Protein AF-A0A3M0KNZ5-F1 (afdb_monomer_lite)

Sequence (175 aa):
MKRDETEKTVLNMAKKLRTYANAVHSPTHARIAALKTQVQELANKMEENHKELKQDILQISAVQSPEQQQAFAQIKQEIAHAVALGPVKTGPDMKNVLYSAARNNSLSWSLWQKVPKETQGRPLEFWSRSYRKSEANYTPTEKKILAAYEGVQAASEVVETETQLLLAPQLPVLG

InterPro domains:
  IPR041577 Reverse transcriptase/retrotransposon-derived protein, RNase H-like domain [PF17919] (66-161)
  IPR043502 DNA/RNA polymerase superfamily [SSF56672] (57-166)
  IPR051320 Viral Replication and Maturation Polyprotein [PTHR33064] (63-170)

Organism: NCBI:txid333673

Secondary structure (DSSP, 8-state):
--HHHHHHHHHHHHHHHHHHHHHHHHHHHHHHHHHHHHHHHHHHHHHHHHHHHHHHHHHHHHTS-HHHHHHHHHHHHHHHHH---------TT-EEEEEEEE-SSEEEEEEEEE-TT-SSPEEEEEEEEEPPTTTTT--HHHHHHHHHHHHHHHHHHHS-TTPPEEEEE------

Radius of gyration: 37.38 Å; chains: 1; bounding box: 71×47×116 Å

Structure (mmCIF, N/CA/C/O backbone):
data_AF-A0A3M0KNZ5-F1
#
_entry.id   AF-A0A3M0KNZ5-F1
#
loop_
_atom_site.group_PDB
_atom_site.id
_atom_site.type_symbol
_atom_site.label_atom_id
_atom_site.label_alt_id
_atom_site.label_comp_id
_atom_site.label_asym_id
_atom_site.label_entity_id
_atom_site.label_seq_id
_atom_site.pdbx_PDB_ins_code
_atom_site.Cartn_x
_atom_site.Cartn_y
_atom_site.Cartn_z
_atom_site.occupancy
_atom_site.B_iso_or_equiv
_atom_site.auth_seq_id
_atom_site.auth_comp_id
_atom_site.auth_asym_id
_atom_site.auth_atom_id
_atom_site.pdbx_PDB_model_num
ATOM 1 N N . MET A 1 1 ? 39.863 -8.756 -81.089 1.00 58.16 1 MET A N 1
ATOM 2 C CA . MET A 1 1 ? 40.656 -8.290 -79.928 1.00 58.16 1 MET A CA 1
ATOM 3 C C . MET A 1 1 ? 39.983 -7.144 -79.137 1.00 58.16 1 MET A C 1
ATOM 5 O O . MET A 1 1 ? 40.679 -6.265 -78.662 1.00 58.16 1 MET A O 1
ATOM 9 N N . LYS A 1 2 ? 38.641 -7.095 -78.989 1.00 61.31 2 LYS A N 1
ATOM 10 C CA . LYS A 1 2 ? 37.945 -6.032 -78.206 1.00 61.31 2 LYS A CA 1
ATOM 11 C C . LYS A 1 2 ? 37.078 -6.553 -77.046 1.00 61.31 2 LYS A C 1
ATOM 13 O O . LYS A 1 2 ? 36.784 -5.803 -76.121 1.00 61.31 2 LYS A O 1
ATOM 18 N N . ARG A 1 3 ? 36.675 -7.828 -77.096 1.00 60.78 3 ARG A N 1
ATOM 19 C CA . ARG A 1 3 ? 35.793 -8.457 -76.098 1.00 60.78 3 ARG A CA 1
ATOM 20 C C . ARG A 1 3 ? 36.508 -8.676 -74.754 1.00 60.78 3 ARG A C 1
ATOM 22 O O . ARG A 1 3 ? 35.983 -8.254 -73.732 1.00 60.78 3 ARG A O 1
ATOM 29 N N . ASP A 1 4 ? 37.750 -9.162 -74.794 1.00 70.19 4 ASP A N 1
ATOM 30 C CA . ASP A 1 4 ? 38.592 -9.406 -73.607 1.00 70.19 4 ASP A CA 1
ATOM 31 C C . ASP A 1 4 ? 38.837 -8.161 -72.741 1.00 70.19 4 ASP A C 1
ATOM 33 O O . ASP A 1 4 ? 38.731 -8.220 -71.518 1.00 70.19 4 ASP A O 1
ATOM 37 N N . GLU A 1 5 ? 39.126 -7.006 -73.348 1.00 74.62 5 GLU A N 1
ATOM 38 C CA . GLU A 1 5 ? 39.412 -5.775 -72.590 1.00 74.62 5 GLU A CA 1
ATOM 39 C C . GLU A 1 5 ? 38.167 -5.210 -71.896 1.00 74.62 5 GLU A C 1
ATOM 41 O O . GLU A 1 5 ? 38.241 -4.631 -70.807 1.00 74.62 5 GLU A O 1
ATOM 46 N N . THR A 1 6 ? 36.995 -5.426 -72.495 1.00 79.44 6 THR A N 1
ATOM 47 C CA . THR A 1 6 ? 35.720 -5.027 -71.893 1.00 79.44 6 THR A CA 1
ATOM 48 C C . THR A 1 6 ? 35.402 -5.924 -70.693 1.00 79.44 6 THR A C 1
ATOM 50 O O . THR A 1 6 ? 35.080 -5.416 -69.619 1.00 79.44 6 THR A O 1
ATOM 53 N N . GLU A 1 7 ? 35.580 -7.243 -70.820 1.00 81.50 7 GLU A N 1
ATOM 54 C CA . GLU A 1 7 ? 35.384 -8.198 -69.718 1.00 81.50 7 GLU A CA 1
ATOM 55 C C . GLU A 1 7 ? 36.367 -7.964 -68.563 1.00 81.50 7 GLU A C 1
ATOM 57 O O . GLU A 1 7 ? 35.972 -7.955 -67.394 1.00 81.50 7 GLU A O 1
ATOM 62 N N . LYS A 1 8 ? 37.633 -7.665 -68.871 1.00 83.00 8 LYS A N 1
ATOM 63 C CA . LYS A 1 8 ? 38.659 -7.322 -67.876 1.00 83.00 8 LYS A CA 1
ATOM 64 C C . LYS A 1 8 ? 38.317 -6.040 -67.112 1.00 83.00 8 LYS A C 1
ATOM 66 O O . LYS A 1 8 ? 38.520 -5.967 -65.897 1.00 83.00 8 LYS A O 1
ATOM 71 N N . THR A 1 9 ? 37.754 -5.048 -67.800 1.00 87.19 9 THR A N 1
ATOM 72 C CA . THR A 1 9 ? 37.314 -3.782 -67.196 1.00 87.19 9 THR A CA 1
ATOM 73 C C . THR A 1 9 ? 36.108 -3.994 -66.278 1.00 87.19 9 THR A C 1
ATOM 75 O O . THR A 1 9 ? 36.117 -3.530 -65.135 1.00 87.19 9 THR A O 1
ATOM 78 N N . VAL A 1 10 ? 35.105 -4.763 -66.717 1.00 88.75 10 VAL A N 1
ATOM 79 C CA . VAL A 1 10 ? 33.937 -5.134 -65.897 1.00 88.75 10 VAL A CA 1
ATOM 80 C C . VAL A 1 10 ? 34.359 -5.933 -64.663 1.00 88.75 10 VAL A C 1
ATOM 82 O O . VAL A 1 10 ? 33.915 -5.631 -63.554 1.00 88.75 10 VAL A O 1
ATOM 85 N N . LEU A 1 11 ? 35.278 -6.891 -64.813 1.00 90.69 11 LEU A N 1
ATOM 86 C CA . LEU A 1 11 ? 35.802 -7.676 -63.696 1.00 90.69 11 LEU A CA 1
ATOM 87 C C . LEU A 1 11 ? 36.545 -6.800 -62.674 1.00 90.69 11 LEU A C 1
ATOM 89 O O . LEU A 1 11 ? 36.416 -7.009 -61.466 1.00 90.69 11 LEU A O 1
ATOM 93 N N . ASN A 1 12 ? 37.302 -5.802 -63.136 1.00 91.25 12 ASN A N 1
ATOM 94 C CA . ASN A 1 12 ? 37.984 -4.851 -62.258 1.00 91.25 12 ASN A CA 1
ATOM 95 C C . ASN A 1 12 ? 36.982 -3.975 -61.481 1.00 91.25 12 ASN A C 1
ATOM 97 O O . ASN A 1 12 ? 37.122 -3.793 -60.270 1.00 91.25 12 ASN A O 1
ATOM 101 N N . MET A 1 13 ? 35.924 -3.498 -62.144 1.00 92.88 13 MET A N 1
ATOM 102 C CA . MET A 1 13 ? 34.844 -2.753 -61.485 1.00 92.88 13 MET A CA 1
ATOM 103 C C . MET A 1 13 ? 34.102 -3.614 -60.455 1.00 92.88 13 MET A C 1
ATOM 105 O O . MET A 1 13 ? 33.908 -3.172 -59.324 1.00 92.88 13 MET A O 1
ATOM 109 N N . ALA A 1 14 ? 33.778 -4.866 -60.786 1.00 92.62 14 ALA A N 1
ATOM 110 C CA . ALA A 1 14 ? 33.136 -5.800 -59.861 1.00 92.62 14 ALA A CA 1
ATOM 111 C C . ALA A 1 14 ? 33.999 -6.072 -58.615 1.00 92.62 14 ALA A C 1
ATOM 113 O O . ALA A 1 14 ? 33.487 -6.092 -57.493 1.00 92.62 14 ALA A O 1
ATOM 114 N N . LYS A 1 15 ? 35.320 -6.226 -58.786 1.00 94.12 15 LYS A N 1
ATOM 115 C CA . LYS A 1 15 ? 36.262 -6.368 -57.664 1.00 94.12 15 LYS A CA 1
ATOM 116 C C . LYS A 1 15 ? 36.294 -5.113 -56.790 1.00 94.12 15 LYS A C 1
ATOM 118 O O . LYS A 1 15 ? 36.197 -5.243 -55.575 1.00 94.12 15 LYS A O 1
ATOM 123 N N . LYS A 1 16 ? 36.359 -3.910 -57.378 1.00 92.44 16 LYS A N 1
ATOM 124 C CA . LYS A 1 16 ? 36.329 -2.645 -56.618 1.00 92.44 16 LYS A CA 1
ATOM 125 C C . LYS A 1 16 ? 35.034 -2.469 -55.828 1.00 92.44 16 LYS A C 1
ATOM 127 O O . LYS A 1 16 ? 35.095 -2.122 -54.651 1.00 92.44 16 LYS A O 1
ATOM 132 N N . LEU A 1 17 ? 33.886 -2.757 -56.442 1.00 92.31 17 LEU A N 1
ATOM 133 C CA . LEU A 1 17 ? 32.587 -2.694 -55.769 1.00 92.31 17 LEU A CA 1
ATOM 134 C C . LEU A 1 17 ? 32.504 -3.691 -54.610 1.00 92.31 17 LEU A C 1
ATOM 136 O O . LEU A 1 17 ? 32.033 -3.332 -53.536 1.00 92.31 17 LEU A O 1
ATOM 140 N N . ARG A 1 18 ? 33.029 -4.912 -54.779 1.00 89.06 18 ARG A N 1
ATOM 141 C CA . ARG A 1 18 ? 33.095 -5.912 -53.702 1.00 89.06 18 ARG A CA 1
ATOM 142 C C . ARG A 1 18 ? 34.010 -5.473 -52.559 1.00 89.06 18 ARG A C 1
ATOM 144 O O . ARG A 1 18 ? 33.630 -5.602 -51.401 1.00 89.06 18 ARG A O 1
ATOM 151 N N . THR A 1 19 ? 35.191 -4.938 -52.866 1.00 89.75 19 THR A N 1
ATOM 152 C CA . THR A 1 19 ? 36.117 -4.424 -51.847 1.00 89.75 19 THR A CA 1
ATOM 153 C C . THR A 1 19 ? 35.495 -3.267 -51.072 1.00 89.75 19 THR A C 1
ATOM 155 O O . THR A 1 19 ? 35.574 -3.252 -49.848 1.00 89.75 19 THR A O 1
ATOM 158 N N . TYR A 1 20 ? 34.828 -2.340 -51.763 1.00 85.06 20 TYR A N 1
ATOM 159 C CA . TYR A 1 20 ? 34.111 -1.238 -51.126 1.00 85.06 20 TYR A CA 1
ATOM 160 C C . TYR A 1 20 ? 32.963 -1.742 -50.241 1.00 85.06 20 TYR A C 1
ATOM 162 O O . TYR A 1 20 ? 32.871 -1.358 -49.078 1.00 85.06 20 TYR A O 1
ATOM 170 N N . ALA A 1 21 ? 32.138 -2.663 -50.749 1.00 85.44 21 ALA A N 1
ATOM 171 C CA . ALA A 1 21 ? 31.048 -3.263 -49.985 1.00 85.44 21 ALA A CA 1
ATOM 172 C C . ALA A 1 21 ? 31.558 -3.951 -48.709 1.00 85.44 21 ALA A C 1
ATOM 174 O O . ALA A 1 21 ? 31.022 -3.699 -47.632 1.00 85.44 21 ALA A O 1
ATOM 175 N N . ASN A 1 22 ? 32.635 -4.738 -48.802 1.00 87.31 22 ASN A N 1
ATOM 176 C CA . ASN A 1 22 ? 33.256 -5.393 -47.649 1.00 87.31 22 ASN A CA 1
ATOM 177 C C . ASN A 1 22 ? 33.837 -4.376 -46.654 1.00 87.31 22 ASN A C 1
ATOM 179 O O . ASN A 1 22 ? 33.599 -4.491 -45.455 1.00 87.31 22 ASN A O 1
ATOM 183 N N . ALA A 1 23 ? 34.542 -3.346 -47.133 1.00 87.06 23 ALA A N 1
ATOM 184 C CA . ALA A 1 23 ? 35.123 -2.313 -46.275 1.00 87.06 23 ALA A CA 1
ATOM 185 C C . ALA A 1 23 ? 34.062 -1.538 -45.472 1.00 87.06 23 ALA A C 1
ATOM 187 O O . ALA A 1 23 ? 34.332 -1.121 -44.349 1.00 87.06 23 ALA A O 1
ATOM 188 N N . VAL A 1 24 ? 32.853 -1.373 -46.020 1.00 84.25 24 VAL A N 1
ATOM 189 C CA . VAL A 1 24 ? 31.746 -0.662 -45.359 1.00 84.25 24 VAL A CA 1
ATOM 190 C C . VAL A 1 24 ? 30.900 -1.591 -44.475 1.00 84.25 24 VAL A C 1
ATOM 192 O O . VAL A 1 24 ? 30.560 -1.238 -43.342 1.00 84.25 24 VAL A O 1
ATOM 195 N N . HIS A 1 25 ? 30.551 -2.789 -44.954 1.00 87.69 25 HIS A N 1
ATOM 196 C CA . HIS A 1 25 ? 29.660 -3.699 -44.222 1.00 87.69 25 HIS A CA 1
ATOM 197 C C . HIS A 1 25 ? 30.364 -4.476 -43.109 1.00 87.69 25 HIS A C 1
ATOM 199 O O . HIS A 1 25 ? 29.769 -4.678 -42.050 1.00 87.69 25 HIS A O 1
ATOM 205 N N . SER A 1 26 ? 31.620 -4.895 -43.295 1.00 84.94 26 SER A N 1
ATOM 206 C CA . SER A 1 26 ? 32.314 -5.719 -42.297 1.00 84.94 26 SER A CA 1
ATOM 207 C C . SER A 1 26 ? 32.466 -5.022 -40.933 1.00 84.94 26 SER A C 1
ATOM 209 O O . SER A 1 26 ? 32.125 -5.651 -39.928 1.00 84.94 26 SER A O 1
ATOM 211 N N . PRO A 1 27 ? 32.858 -3.732 -40.840 1.00 91.88 27 PRO A N 1
ATOM 212 C CA . PRO A 1 27 ? 32.899 -3.022 -39.557 1.00 91.88 27 PRO A CA 1
ATOM 213 C C . PRO A 1 27 ? 31.518 -2.874 -38.910 1.00 91.88 27 PRO A C 1
ATOM 215 O O . PRO A 1 27 ? 31.385 -2.942 -37.689 1.00 91.88 27 PRO A O 1
ATOM 218 N N . THR A 1 28 ? 30.476 -2.705 -39.726 1.00 91.75 28 THR A N 1
ATOM 219 C CA . THR A 1 28 ? 29.094 -2.578 -39.251 1.00 91.75 28 THR A CA 1
ATOM 220 C C . THR A 1 28 ? 28.613 -3.888 -38.625 1.00 91.75 28 THR A C 1
ATOM 222 O O . THR A 1 28 ? 28.117 -3.883 -37.499 1.00 91.75 28 THR A O 1
ATOM 225 N N . HIS A 1 29 ? 28.844 -5.027 -39.287 1.00 89.38 29 HIS A N 1
ATOM 226 C CA . HIS A 1 29 ? 28.535 -6.345 -38.726 1.00 89.38 29 HIS A CA 1
ATOM 227 C C . HIS A 1 29 ? 29.330 -6.643 -37.450 1.00 89.38 29 HIS A C 1
ATOM 229 O O . HIS A 1 29 ? 28.760 -7.169 -36.494 1.00 89.38 29 HIS A O 1
ATOM 235 N N . ALA A 1 30 ? 30.609 -6.256 -37.395 1.00 92.19 30 ALA A N 1
ATOM 236 C CA . ALA A 1 30 ? 31.428 -6.420 -36.195 1.00 92.19 30 ALA A CA 1
ATOM 237 C C . ALA A 1 30 ? 30.872 -5.613 -35.007 1.00 92.19 30 ALA A C 1
ATOM 239 O O . ALA A 1 30 ? 30.766 -6.137 -33.899 1.00 92.19 30 ALA A O 1
ATOM 240 N N . ARG A 1 31 ? 30.438 -4.365 -35.242 1.00 93.62 31 ARG A N 1
ATOM 241 C CA . ARG A 1 31 ? 29.795 -3.529 -34.212 1.00 93.62 31 ARG A CA 1
ATOM 242 C C . ARG A 1 31 ? 28.463 -4.113 -33.744 1.00 93.62 31 ARG A C 1
ATOM 244 O O . ARG A 1 31 ? 28.214 -4.132 -32.544 1.00 93.62 31 ARG A O 1
ATOM 251 N N . ILE A 1 32 ? 27.635 -4.621 -34.659 1.00 94.75 32 ILE A N 1
ATOM 252 C CA . ILE A 1 32 ? 26.365 -5.282 -34.310 1.00 94.75 32 ILE A CA 1
ATOM 253 C C . ILE A 1 32 ? 26.620 -6.522 -33.445 1.00 94.75 32 ILE A C 1
ATOM 255 O O . ILE A 1 32 ? 25.943 -6.710 -32.437 1.00 94.75 32 ILE A O 1
ATOM 259 N N . ALA A 1 33 ? 27.608 -7.346 -33.799 1.00 94.06 33 ALA A N 1
ATOM 260 C CA . ALA A 1 33 ? 27.966 -8.526 -33.017 1.00 94.06 33 ALA A CA 1
ATOM 261 C C . ALA A 1 33 ? 28.465 -8.152 -31.612 1.00 94.06 33 ALA A C 1
ATOM 263 O O . ALA A 1 33 ? 28.000 -8.726 -30.631 1.00 94.06 33 ALA A O 1
ATOM 264 N N . ALA A 1 34 ? 29.341 -7.148 -31.504 1.00 96.31 34 ALA A N 1
ATOM 265 C CA . ALA A 1 34 ? 29.838 -6.663 -30.218 1.00 96.31 34 ALA A CA 1
ATOM 266 C C . ALA A 1 34 ? 28.707 -6.125 -29.325 1.00 96.31 34 ALA A C 1
ATOM 268 O O . ALA A 1 34 ? 28.619 -6.494 -28.155 1.00 96.31 34 ALA A O 1
ATOM 269 N N . LEU A 1 35 ? 27.803 -5.313 -29.884 1.00 97.31 35 LEU A N 1
ATOM 270 C CA . LEU A 1 35 ? 26.640 -4.798 -29.156 1.00 97.31 35 LEU A CA 1
ATOM 271 C C . LEU A 1 35 ? 25.702 -5.921 -28.711 1.00 97.31 35 LEU A C 1
ATOM 273 O O . LEU A 1 35 ? 25.222 -5.903 -27.582 1.00 97.31 35 LEU A O 1
ATOM 277 N N . LYS A 1 36 ? 25.471 -6.925 -29.563 1.00 96.38 36 LYS A N 1
ATOM 278 C CA . LYS A 1 36 ? 24.653 -8.088 -29.206 1.00 96.38 36 LYS A CA 1
ATOM 279 C C . LYS A 1 36 ? 25.237 -8.833 -28.004 1.00 96.38 36 LYS A C 1
ATOM 281 O O . LYS A 1 36 ? 24.491 -9.180 -27.093 1.00 96.38 36 LYS A O 1
ATOM 286 N N . THR A 1 37 ? 26.554 -9.032 -27.973 1.00 97.38 37 THR A N 1
ATOM 287 C CA . THR A 1 37 ? 27.237 -9.648 -26.827 1.00 97.38 37 THR A CA 1
ATOM 288 C C . THR A 1 37 ? 27.091 -8.801 -25.563 1.00 97.38 37 THR A C 1
ATOM 290 O O . THR A 1 37 ? 26.739 -9.341 -24.519 1.00 97.38 37 THR A O 1
ATOM 293 N N . GLN A 1 38 ? 27.278 -7.480 -25.653 1.00 96.62 38 GLN A N 1
ATOM 294 C CA . GLN A 1 38 ? 27.127 -6.578 -24.503 1.00 96.62 38 GLN A CA 1
ATOM 295 C C . GLN A 1 38 ? 25.702 -6.576 -23.937 1.00 96.62 38 GLN A C 1
ATOM 297 O O . GLN A 1 38 ? 25.519 -6.633 -22.723 1.00 96.62 38 GLN A O 1
ATOM 302 N N . VAL A 1 39 ? 24.686 -6.548 -24.804 1.00 97.44 39 VAL A N 1
ATOM 303 C CA . VAL A 1 39 ? 23.278 -6.625 -24.385 1.00 97.44 39 VAL A CA 1
ATOM 304 C C . VAL A 1 39 ? 22.987 -7.961 -23.706 1.00 97.44 39 VAL A C 1
ATOM 306 O O . VAL A 1 39 ? 22.288 -7.987 -22.695 1.00 97.44 39 VAL A O 1
ATOM 309 N N . GLN A 1 40 ? 23.545 -9.061 -24.214 1.00 97.06 40 GLN A N 1
ATOM 310 C CA . GLN A 1 40 ? 23.367 -10.372 -23.597 1.00 97.06 40 GLN A CA 1
ATOM 311 C C . GLN A 1 40 ? 24.030 -10.455 -22.216 1.00 97.06 40 GLN A C 1
ATOM 313 O O . GLN A 1 40 ? 23.439 -10.995 -21.284 1.00 97.06 40 GLN A O 1
ATOM 318 N N . GLU A 1 41 ? 25.232 -9.903 -22.060 1.00 97.69 41 GLU A N 1
ATOM 319 C CA . GLU A 1 41 ? 25.914 -9.851 -20.766 1.00 97.69 41 GLU A CA 1
ATOM 320 C C . GLU A 1 41 ? 25.139 -8.994 -19.757 1.00 97.69 41 GLU A C 1
ATOM 322 O O . GLU A 1 41 ? 24.955 -9.399 -18.610 1.00 97.69 41 GLU A O 1
ATOM 327 N N . LEU A 1 42 ? 24.622 -7.840 -20.191 1.00 97.25 42 LEU A N 1
ATOM 328 C CA . LEU A 1 42 ? 23.767 -6.991 -19.364 1.00 97.25 42 LEU A CA 1
ATOM 329 C C . LEU A 1 42 ? 22.492 -7.727 -18.932 1.00 97.25 42 LEU A C 1
ATOM 331 O O . LEU A 1 42 ? 22.114 -7.650 -17.766 1.00 97.25 42 LEU A O 1
ATOM 335 N N . ALA A 1 43 ? 21.852 -8.464 -19.843 1.00 95.88 43 ALA A N 1
ATOM 336 C CA . ALA A 1 43 ? 20.675 -9.270 -19.528 1.00 95.88 43 ALA A CA 1
ATOM 337 C C . ALA A 1 43 ? 20.976 -10.330 -18.459 1.00 95.88 43 ALA A C 1
ATOM 339 O O . ALA A 1 43 ? 20.214 -10.471 -17.505 1.00 95.88 43 ALA A O 1
ATOM 340 N N . ASN A 1 44 ? 22.117 -11.015 -18.570 1.00 97.44 44 ASN A N 1
ATOM 341 C CA . ASN A 1 44 ? 22.537 -12.004 -17.579 1.00 97.44 44 ASN A CA 1
ATOM 342 C C . ASN A 1 44 ? 22.795 -11.360 -16.204 1.00 97.44 44 ASN A C 1
ATOM 344 O O . ASN A 1 44 ? 22.345 -11.894 -15.195 1.00 97.44 44 ASN A O 1
ATOM 348 N N . LYS A 1 45 ? 23.446 -10.187 -16.163 1.00 97.56 45 LYS A N 1
ATOM 349 C CA . LYS A 1 45 ? 23.678 -9.433 -14.915 1.00 97.56 45 LYS A CA 1
ATOM 350 C C . LYS A 1 45 ? 22.378 -8.958 -14.268 1.00 97.56 45 LYS A C 1
ATOM 352 O O . LYS A 1 45 ? 22.246 -9.008 -13.053 1.00 97.56 45 LYS A O 1
ATOM 357 N N . MET A 1 46 ? 21.403 -8.511 -15.061 1.00 94.19 46 MET A N 1
ATOM 358 C CA . MET A 1 46 ? 20.086 -8.138 -14.530 1.00 94.19 46 MET A CA 1
ATOM 359 C C . MET A 1 46 ? 19.365 -9.337 -13.907 1.00 94.19 46 MET A C 1
ATOM 361 O O . MET A 1 46 ? 18.743 -9.192 -12.858 1.00 94.19 46 MET A O 1
ATOM 365 N N . GLU A 1 47 ? 19.466 -10.515 -14.524 1.00 96.75 47 GLU A N 1
ATOM 366 C CA . GLU A 1 47 ? 18.888 -11.749 -13.983 1.00 96.75 47 GLU A CA 1
ATOM 367 C C . GLU A 1 47 ? 19.567 -12.170 -12.669 1.00 96.75 47 GLU A C 1
ATOM 369 O O . GLU A 1 47 ? 18.893 -12.594 -11.731 1.00 96.75 47 GLU A O 1
ATOM 374 N N . GLU A 1 48 ? 20.889 -12.024 -12.573 1.00 96.25 48 GLU A N 1
ATOM 375 C CA . GLU A 1 48 ? 21.649 -12.284 -11.345 1.00 96.25 48 GLU A CA 1
ATOM 376 C C . GLU A 1 48 ? 21.272 -11.308 -10.223 1.00 96.25 48 GLU A C 1
ATOM 378 O O . GLU A 1 48 ? 20.871 -11.748 -9.147 1.00 96.25 48 GLU A O 1
ATOM 383 N N . ASN A 1 49 ? 21.242 -10.002 -10.508 1.00 96.19 49 ASN A N 1
ATOM 384 C CA . ASN A 1 49 ? 20.798 -8.984 -9.552 1.00 96.19 49 ASN A CA 1
ATOM 385 C C . ASN A 1 49 ? 19.364 -9.230 -9.066 1.00 96.19 49 ASN A C 1
ATOM 387 O O . ASN A 1 49 ? 19.051 -9.004 -7.901 1.00 96.19 49 ASN A O 1
ATOM 391 N N . HIS A 1 50 ? 18.465 -9.687 -9.944 1.00 95.44 50 HIS A N 1
ATOM 392 C CA . HIS A 1 50 ? 17.095 -10.027 -9.552 1.00 95.44 50 HIS A CA 1
ATOM 393 C C . HIS A 1 50 ? 17.051 -11.212 -8.584 1.00 95.44 50 HIS A C 1
ATOM 395 O O . HIS A 1 50 ? 16.237 -11.224 -7.658 1.00 95.44 50 HIS A O 1
ATOM 401 N N . LYS A 1 51 ? 17.921 -12.209 -8.779 1.00 95.19 51 LYS A N 1
ATOM 402 C CA . LYS A 1 51 ? 18.048 -13.351 -7.864 1.00 95.19 51 LYS A CA 1
ATOM 403 C C . LYS A 1 51 ? 18.623 -12.927 -6.517 1.00 95.19 51 LYS A C 1
ATOM 405 O O . LYS A 1 51 ? 18.043 -13.306 -5.502 1.00 95.19 51 LYS A O 1
ATOM 410 N N . GLU A 1 52 ? 19.683 -12.120 -6.506 1.00 93.94 52 GLU A N 1
ATOM 411 C CA . GLU A 1 52 ? 20.253 -11.569 -5.269 1.00 93.94 52 GLU A CA 1
ATOM 412 C C . GLU A 1 52 ? 19.226 -10.725 -4.518 1.00 93.94 52 GLU A C 1
ATOM 414 O O . GLU A 1 52 ? 18.936 -11.003 -3.361 1.00 93.94 52 GLU A O 1
ATOM 419 N N . LEU A 1 53 ? 18.560 -9.785 -5.195 1.00 92.94 53 LEU A N 1
ATOM 420 C CA . LEU A 1 53 ? 17.545 -8.941 -4.568 1.00 92.94 53 LEU A CA 1
ATOM 421 C C . LEU A 1 53 ? 16.394 -9.768 -3.980 1.00 92.94 53 LEU A C 1
ATOM 423 O O . LEU A 1 53 ? 15.899 -9.471 -2.894 1.00 92.94 53 LEU A O 1
ATOM 427 N N . LYS A 1 54 ? 15.959 -10.829 -4.672 1.00 88.19 54 LYS A N 1
ATOM 428 C CA . LYS A 1 54 ? 14.971 -11.769 -4.125 1.00 88.19 54 LYS A CA 1
ATOM 429 C C . LYS A 1 54 ? 15.484 -12.461 -2.868 1.00 88.19 54 LYS A C 1
ATOM 431 O O . LYS A 1 54 ? 14.718 -12.610 -1.919 1.00 88.19 54 LYS A O 1
ATOM 436 N N . GLN A 1 55 ? 16.740 -12.895 -2.865 1.00 86.62 55 GLN A N 1
ATOM 437 C CA . GLN A 1 55 ? 17.353 -13.529 -1.707 1.00 86.62 55 GLN A CA 1
ATOM 438 C C . GLN A 1 55 ? 17.470 -12.552 -0.533 1.00 86.62 55 GLN A C 1
ATOM 440 O O . GLN A 1 55 ? 17.089 -12.913 0.577 1.00 86.62 55 GLN A O 1
ATOM 445 N N . ASP A 1 56 ? 17.887 -11.315 -0.775 1.00 85.06 56 ASP A N 1
ATOM 446 C CA . ASP A 1 56 ? 17.980 -10.271 0.244 1.00 85.06 56 ASP A CA 1
ATOM 447 C C . ASP A 1 56 ? 16.609 -9.949 0.841 1.00 85.06 56 ASP A C 1
ATOM 449 O O . ASP A 1 56 ? 16.457 -9.883 2.059 1.00 85.06 56 ASP A O 1
ATOM 453 N N . ILE A 1 57 ? 15.571 -9.824 0.004 1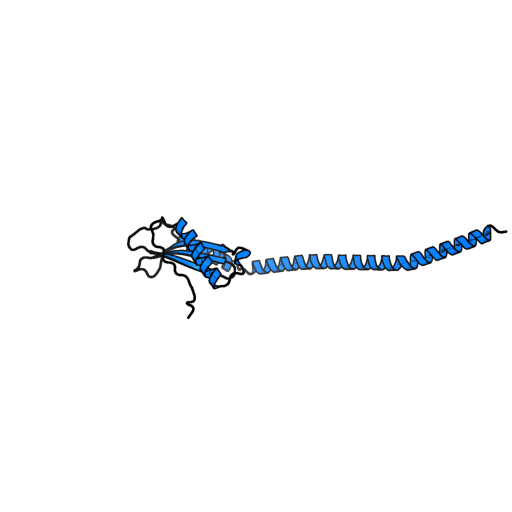.00 83.00 57 ILE A N 1
ATOM 454 C CA . ILE A 1 57 ? 14.190 -9.628 0.469 1.00 83.00 57 ILE A CA 1
ATOM 455 C C . ILE A 1 57 ? 13.738 -10.810 1.332 1.00 83.00 57 ILE A C 1
ATOM 457 O O . ILE A 1 57 ? 13.129 -10.606 2.386 1.00 83.00 57 ILE A O 1
ATOM 461 N N . LEU A 1 58 ? 14.047 -12.043 0.919 1.00 78.38 58 LEU A N 1
ATOM 462 C CA . LEU A 1 58 ? 13.743 -13.232 1.712 1.00 78.38 58 LEU A CA 1
ATOM 463 C C . LEU A 1 58 ? 14.491 -13.216 3.049 1.00 78.38 58 LEU A C 1
ATOM 465 O O . LEU A 1 58 ? 13.876 -13.496 4.076 1.00 78.38 58 LEU A O 1
ATOM 469 N N . GLN A 1 59 ? 15.763 -12.819 3.076 1.00 70.12 59 GLN A N 1
ATOM 470 C CA . GLN A 1 59 ? 16.530 -12.690 4.315 1.00 70.12 59 GLN A CA 1
ATOM 471 C C . GLN A 1 59 ? 15.971 -11.597 5.228 1.00 70.12 59 GLN A C 1
ATOM 473 O O . GLN A 1 59 ? 15.795 -11.846 6.415 1.00 70.12 59 GLN A O 1
ATOM 478 N N . ILE A 1 60 ? 15.594 -10.431 4.696 1.00 69.69 60 ILE A N 1
ATOM 479 C CA . ILE A 1 60 ? 14.935 -9.366 5.470 1.00 69.69 60 ILE A CA 1
ATOM 480 C C . ILE A 1 60 ? 13.610 -9.868 6.060 1.00 69.69 60 ILE A C 1
ATOM 482 O O . ILE A 1 60 ? 13.296 -9.574 7.212 1.00 69.69 60 ILE A O 1
ATOM 486 N N . SER A 1 61 ? 12.839 -10.660 5.308 1.00 64.31 61 SER A N 1
ATOM 487 C CA . SER A 1 61 ? 11.610 -11.269 5.830 1.00 64.31 61 SER A CA 1
ATOM 488 C C . SER A 1 61 ? 11.881 -12.348 6.887 1.00 64.31 61 SER A C 1
ATOM 490 O O . SER A 1 61 ? 11.115 -12.466 7.837 1.00 64.31 61 SER A O 1
ATOM 492 N N . ALA A 1 62 ? 12.996 -13.078 6.769 1.00 60.81 62 ALA A N 1
ATOM 493 C CA . ALA A 1 62 ? 13.445 -14.083 7.732 1.00 60.81 62 ALA A CA 1
ATOM 494 C C . ALA A 1 62 ? 14.098 -13.475 8.990 1.00 60.81 62 ALA A C 1
ATOM 496 O O . ALA A 1 62 ? 14.208 -14.154 10.006 1.00 60.81 62 ALA A O 1
ATOM 497 N N . VAL A 1 63 ? 14.497 -12.197 8.950 1.00 60.84 63 VAL A N 1
ATOM 498 C CA . VAL A 1 63 ? 14.925 -11.421 10.129 1.00 60.84 63 VAL A CA 1
ATOM 499 C C . VAL A 1 63 ? 13.746 -11.117 11.066 1.00 60.84 63 VAL A C 1
ATOM 501 O O . VAL A 1 63 ? 13.973 -10.781 12.228 1.00 60.84 63 VAL A O 1
ATOM 504 N N . GLN A 1 64 ? 12.487 -11.297 10.634 1.00 62.56 64 GLN A N 1
ATOM 505 C CA . GLN A 1 64 ? 11.395 -11.444 11.599 1.00 62.56 64 GLN A CA 1
ATOM 506 C C . GLN A 1 64 ? 11.625 -12.734 12.381 1.00 62.56 64 GLN A C 1
ATOM 508 O O . GLN A 1 64 ? 11.382 -13.830 11.874 1.00 62.56 64 GLN A O 1
ATOM 513 N N . SER A 1 65 ? 12.108 -12.603 13.617 1.00 71.31 65 SER A N 1
ATOM 514 C CA . SER A 1 65 ? 12.342 -13.774 14.447 1.00 71.31 65 SER A CA 1
ATOM 515 C C . SER A 1 65 ? 11.013 -14.505 14.692 1.00 71.31 65 SER A C 1
ATOM 517 O O . SER A 1 65 ? 9.958 -13.861 14.800 1.00 71.31 65 SER A O 1
ATOM 519 N N . PRO A 1 66 ? 11.023 -15.845 14.803 1.00 78.69 66 PRO A N 1
ATOM 520 C CA . PRO A 1 66 ? 9.844 -16.602 15.207 1.00 78.69 66 PRO A CA 1
ATOM 521 C C . PRO A 1 66 ? 9.210 -16.051 16.490 1.00 78.69 66 PRO A C 1
ATOM 523 O O . PRO A 1 66 ? 7.987 -16.057 16.608 1.00 78.69 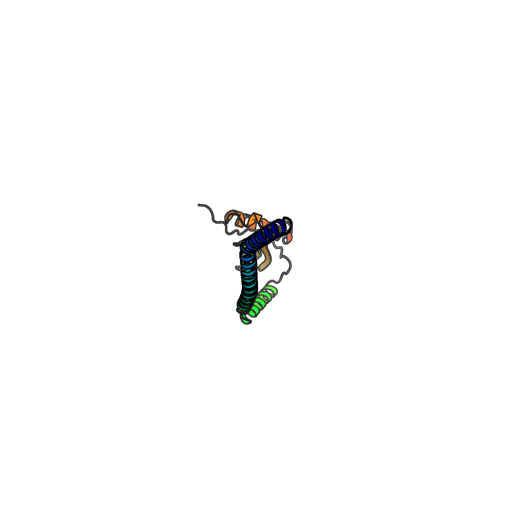66 PRO A O 1
ATOM 526 N N . GLU A 1 67 ? 10.008 -15.480 17.406 1.00 79.88 67 GLU A N 1
ATOM 527 C CA . GLU A 1 67 ? 9.481 -14.830 18.609 1.00 79.88 67 GLU A CA 1
ATOM 528 C C . GLU A 1 67 ? 8.673 -13.566 18.297 1.00 79.88 67 GLU A C 1
ATOM 530 O O . GLU A 1 67 ? 7.649 -13.344 18.933 1.00 79.88 67 GLU A O 1
ATOM 535 N N . GLN A 1 68 ? 9.069 -12.742 17.319 1.00 80.00 68 GLN A N 1
ATOM 536 C CA . GLN A 1 68 ? 8.282 -11.568 16.920 1.00 80.00 68 GLN A CA 1
ATOM 537 C C . GLN A 1 68 ? 6.956 -11.965 16.267 1.00 80.00 68 GLN A C 1
ATOM 539 O O . GLN A 1 68 ? 5.920 -11.359 16.550 1.00 80.00 68 GLN A O 1
ATOM 544 N N . GLN A 1 69 ? 6.967 -12.995 15.418 1.00 80.75 69 GLN A N 1
ATOM 545 C CA . GLN A 1 69 ? 5.739 -13.512 14.811 1.00 80.75 69 GLN A CA 1
ATOM 546 C C . GLN A 1 69 ? 4.819 -14.143 15.859 1.00 80.75 69 GLN A C 1
ATOM 548 O O . GLN A 1 69 ? 3.614 -13.882 15.852 1.00 80.75 69 GLN A O 1
ATOM 553 N N . GLN A 1 70 ? 5.381 -14.907 16.798 1.00 84.06 70 GLN A N 1
ATOM 554 C CA . GLN A 1 70 ? 4.647 -15.488 17.916 1.00 84.06 70 GLN A CA 1
ATOM 555 C C . GLN A 1 70 ? 4.093 -14.408 18.852 1.00 84.06 70 GLN A C 1
ATOM 557 O O . GLN A 1 70 ? 2.915 -14.460 19.192 1.00 84.06 70 GLN A O 1
ATOM 562 N N . ALA A 1 71 ? 4.886 -13.396 19.212 1.00 82.81 71 ALA A N 1
ATOM 563 C CA . ALA A 1 71 ? 4.440 -12.274 20.032 1.00 82.81 71 ALA A CA 1
ATOM 564 C C . ALA A 1 71 ? 3.308 -11.500 19.345 1.00 82.81 71 ALA A C 1
ATOM 566 O O . ALA A 1 71 ? 2.315 -11.163 19.981 1.00 82.81 71 ALA A O 1
ATOM 567 N N . PHE A 1 72 ? 3.396 -11.269 18.033 1.00 82.62 72 PHE A N 1
ATOM 568 C CA . PHE A 1 72 ? 2.323 -10.616 17.284 1.00 82.62 72 PHE A CA 1
ATOM 569 C C . PHE A 1 72 ? 1.051 -11.472 17.208 1.00 82.62 72 PHE A C 1
ATOM 571 O O . PHE A 1 72 ? -0.054 -10.944 17.343 1.00 82.62 72 PHE A O 1
ATOM 578 N N . ALA A 1 73 ? 1.187 -12.788 17.023 1.00 84.19 73 ALA A N 1
ATOM 579 C CA . ALA A 1 73 ? 0.062 -13.719 17.070 1.00 84.19 73 ALA A CA 1
ATOM 580 C C . ALA A 1 73 ? -0.592 -13.749 18.462 1.00 84.19 73 ALA A C 1
ATOM 582 O O . ALA A 1 73 ? -1.817 -13.710 18.562 1.00 84.19 73 ALA A O 1
ATOM 583 N N . GLN A 1 74 ? 0.215 -13.735 19.523 1.00 83.50 74 GLN A N 1
ATOM 584 C CA . GLN A 1 74 ? -0.249 -13.695 20.905 1.00 83.50 74 GLN A CA 1
ATOM 585 C C . GLN A 1 74 ? -0.959 -12.377 21.222 1.00 83.50 7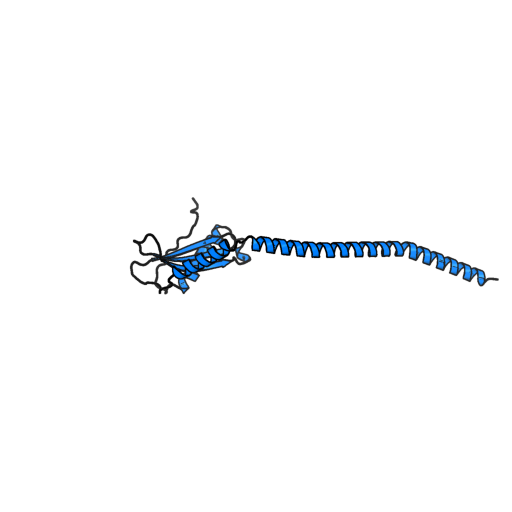4 GLN A C 1
ATOM 587 O O . GLN A 1 74 ? -2.064 -12.413 21.747 1.00 83.50 74 GLN A O 1
ATOM 592 N N . ILE A 1 75 ? -0.404 -11.232 20.813 1.00 82.50 75 ILE A N 1
ATOM 593 C CA . ILE A 1 75 ? -1.051 -9.918 20.954 1.00 82.50 75 ILE A CA 1
ATOM 594 C C . ILE A 1 75 ? -2.386 -9.894 20.204 1.00 82.50 75 ILE A C 1
ATOM 596 O O . ILE A 1 75 ? -3.384 -9.422 20.739 1.00 82.50 75 ILE A O 1
ATOM 600 N N . LYS A 1 76 ? -2.450 -10.433 18.979 1.00 78.81 76 LYS A N 1
ATOM 601 C CA . LYS A 1 76 ? -3.716 -10.552 18.238 1.00 78.81 76 LYS A CA 1
ATOM 602 C C . LYS A 1 76 ? -4.744 -11.396 18.983 1.00 78.81 76 LYS A C 1
ATOM 604 O O . LYS A 1 76 ? -5.913 -11.025 19.019 1.00 78.81 76 LYS A O 1
ATOM 609 N N . GLN A 1 77 ? -4.320 -12.520 19.551 1.00 79.12 77 GLN A N 1
ATOM 610 C CA . GLN A 1 77 ? -5.196 -13.413 20.297 1.00 79.12 77 GLN A CA 1
ATOM 611 C C . GLN A 1 77 ? -5.661 -12.773 21.612 1.00 79.12 77 GLN A C 1
ATOM 613 O O . GLN A 1 77 ? -6.838 -12.847 21.943 1.00 79.12 77 GLN A O 1
ATOM 618 N N . GLU A 1 78 ? -4.769 -12.098 22.331 1.00 78.38 78 GLU A N 1
ATOM 619 C CA . GLU A 1 78 ? -5.079 -11.361 23.556 1.00 78.38 78 GLU A CA 1
ATOM 620 C C . GLU A 1 78 ? -6.053 -10.210 23.283 1.00 78.38 78 GLU A C 1
ATOM 622 O O . GLU A 1 78 ? -7.031 -10.057 24.009 1.00 78.38 78 GLU A O 1
ATOM 627 N N . ILE A 1 79 ? -5.870 -9.474 22.180 1.00 70.75 79 ILE A N 1
ATOM 628 C CA . ILE A 1 79 ? -6.841 -8.479 21.709 1.00 70.75 79 ILE A CA 1
ATOM 629 C C . ILE A 1 79 ? -8.172 -9.154 21.369 1.00 70.75 79 ILE A C 1
ATOM 631 O O . ILE A 1 79 ? -9.207 -8.667 21.801 1.00 70.75 79 ILE A O 1
ATOM 635 N N . ALA A 1 80 ? -8.182 -10.275 20.644 1.00 66.38 80 ALA A N 1
ATOM 636 C CA . ALA A 1 80 ? -9.424 -10.969 20.297 1.00 66.38 80 ALA A CA 1
ATOM 637 C C . ALA A 1 80 ? -10.201 -11.459 21.534 1.00 66.38 80 ALA A C 1
ATOM 639 O O . ALA A 1 80 ? -11.427 -11.418 21.538 1.00 66.38 80 ALA A O 1
ATOM 640 N N . HIS A 1 81 ? -9.501 -11.880 22.592 1.00 64.94 81 HIS A N 1
ATOM 641 C CA . HIS A 1 81 ? -10.120 -12.290 23.858 1.00 64.94 81 HIS A CA 1
ATOM 642 C C . HIS A 1 81 ? -10.556 -11.103 24.727 1.00 64.94 81 HIS A C 1
ATOM 644 O O . HIS A 1 81 ? -11.602 -11.169 25.370 1.00 64.94 81 HIS A O 1
ATOM 650 N N . ALA A 1 82 ? -9.778 -10.016 24.758 1.00 60.09 82 ALA A N 1
ATOM 651 C CA . ALA A 1 82 ? -10.094 -8.809 25.527 1.00 60.09 82 ALA A CA 1
ATOM 652 C C . ALA A 1 82 ? -11.203 -7.970 24.873 1.00 60.09 82 ALA A C 1
ATOM 654 O O . ALA A 1 82 ? -12.018 -7.351 25.563 1.00 60.09 82 ALA A O 1
ATOM 655 N N . VAL A 1 83 ? -11.270 -7.972 23.539 1.00 59.81 83 VAL A N 1
ATOM 656 C CA . VAL A 1 83 ? -12.377 -7.418 22.760 1.00 59.81 83 VAL A CA 1
ATOM 657 C C . VAL A 1 83 ? -13.528 -8.424 22.808 1.00 59.81 83 VAL A C 1
ATOM 659 O O . VAL A 1 83 ? -13.895 -9.070 21.831 1.00 59.81 83 VAL A O 1
ATOM 662 N N . ALA A 1 84 ? -14.144 -8.552 23.981 1.00 53.75 84 ALA A N 1
ATOM 663 C CA . ALA A 1 84 ? -15.480 -9.108 24.060 1.00 53.75 84 ALA A CA 1
ATOM 664 C C . ALA A 1 84 ? -16.413 -8.111 23.361 1.00 53.75 84 ALA A C 1
ATOM 666 O O . ALA A 1 84 ? -16.857 -7.150 23.990 1.00 53.75 84 ALA A O 1
ATOM 667 N N . LEU A 1 85 ? -16.716 -8.333 22.078 1.00 56.22 85 LEU A N 1
ATOM 668 C CA . LEU A 1 85 ? -17.734 -7.628 21.278 1.00 56.22 85 LEU A CA 1
ATOM 669 C C . LEU A 1 85 ? -19.163 -7.944 21.762 1.00 56.22 85 LEU A C 1
ATOM 671 O O . LEU A 1 85 ? -20.072 -8.185 20.978 1.00 56.22 85 LEU A O 1
ATOM 675 N N . GLY A 1 86 ? -19.391 -8.023 23.073 1.00 56.00 86 GLY A N 1
ATOM 676 C CA . GLY A 1 86 ? -20.749 -8.064 23.609 1.00 56.00 86 GLY A CA 1
ATOM 677 C C . GLY A 1 86 ? -21.534 -6.826 23.145 1.00 56.00 86 GLY A C 1
ATOM 678 O O . GLY A 1 86 ? -20.909 -5.771 22.991 1.00 56.00 86 GLY A O 1
ATOM 679 N N . PRO A 1 87 ? -22.860 -6.936 22.968 1.00 61.16 87 PRO A N 1
ATOM 680 C CA . PRO A 1 87 ? -23.702 -5.903 22.368 1.00 61.16 87 PRO A CA 1
ATOM 681 C C . PRO A 1 87 ? -23.447 -4.516 22.968 1.00 61.16 87 PRO A C 1
ATOM 683 O O . PRO A 1 87 ? -23.116 -4.389 24.156 1.00 61.16 87 PRO A O 1
ATOM 686 N N . VAL A 1 88 ? -23.577 -3.483 22.128 1.00 61.94 88 VAL A N 1
ATOM 687 C CA . VAL A 1 88 ? -23.476 -2.074 22.529 1.00 61.94 88 VAL A CA 1
ATOM 688 C C . VAL A 1 88 ? -24.406 -1.864 23.719 1.00 61.94 88 VAL A C 1
ATOM 690 O O . VAL A 1 88 ? -25.619 -2.023 23.615 1.00 61.94 88 VAL A O 1
ATOM 693 N N . LYS A 1 89 ? -23.835 -1.559 24.888 1.00 69.12 89 LYS A N 1
ATOM 694 C CA . LYS A 1 89 ? -24.642 -1.319 26.085 1.00 69.12 89 LYS A CA 1
ATOM 695 C C . LYS A 1 89 ? -25.265 0.068 25.985 1.00 69.12 89 LYS A C 1
ATOM 697 O O . LYS A 1 89 ? -24.532 1.054 25.960 1.00 69.12 89 LYS A O 1
ATOM 702 N N . THR A 1 90 ? -26.588 0.138 25.956 1.00 61.66 90 THR A N 1
ATOM 703 C CA . THR A 1 90 ? -27.359 1.380 26.043 1.00 61.66 90 THR A CA 1
ATOM 704 C C . THR A 1 90 ? -27.740 1.647 27.498 1.00 61.66 90 THR A C 1
ATOM 706 O O . THR A 1 90 ? -28.296 0.799 28.191 1.00 61.66 90 THR A O 1
ATOM 709 N N . GLY A 1 91 ? -27.389 2.830 27.994 1.00 68.94 91 GLY A N 1
ATOM 710 C CA . GLY A 1 91 ? -27.735 3.297 29.332 1.00 68.94 91 GLY A CA 1
ATOM 711 C C . GLY A 1 91 ? -27.509 4.807 29.423 1.00 68.94 91 GLY A C 1
ATOM 712 O O . GLY A 1 91 ? -26.618 5.307 28.737 1.00 68.94 91 GLY A O 1
ATOM 713 N N . PRO A 1 92 ? -28.281 5.541 30.243 1.00 63.56 92 PRO A N 1
ATOM 714 C CA . PRO A 1 92 ? -28.254 7.008 30.281 1.00 63.56 92 PRO A CA 1
ATOM 715 C C . PRO A 1 9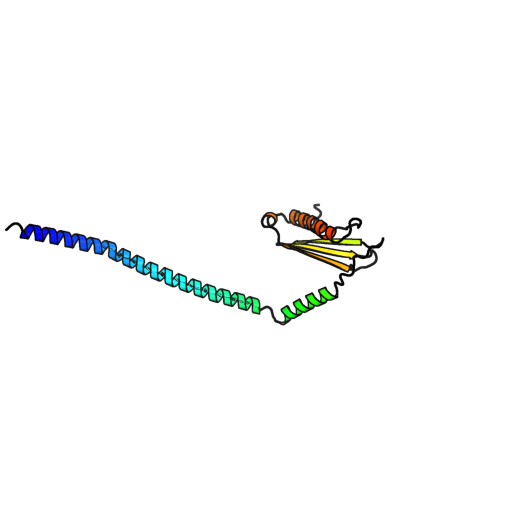2 ? -26.876 7.600 30.623 1.00 63.56 92 PRO A C 1
ATOM 717 O O . PRO A 1 92 ? -26.579 8.725 30.235 1.00 63.56 92 PRO A O 1
ATOM 720 N N . ASP A 1 93 ? -26.014 6.822 31.282 1.00 71.31 93 ASP A N 1
ATOM 721 C CA . ASP A 1 93 ? -24.656 7.227 31.642 1.00 71.31 93 ASP A CA 1
ATOM 722 C C . ASP A 1 93 ? -23.570 6.686 30.694 1.00 71.31 93 ASP A C 1
ATOM 724 O O . ASP A 1 93 ? -22.403 6.997 30.889 1.00 71.31 93 ASP A O 1
ATOM 728 N N . MET A 1 94 ? -23.887 5.881 29.674 1.00 74.25 94 MET A N 1
ATOM 729 C CA . MET A 1 94 ? -22.874 5.336 28.755 1.00 74.25 94 MET A CA 1
ATOM 730 C C . MET A 1 94 ? -22.551 6.318 27.626 1.00 74.25 94 MET A C 1
ATOM 732 O O . MET A 1 94 ? -23.445 6.778 26.920 1.00 74.25 94 MET A O 1
ATOM 736 N N . LYS A 1 95 ? -21.261 6.610 27.412 1.00 80.94 95 LYS A N 1
ATOM 737 C CA . LYS A 1 95 ? -20.792 7.490 26.329 1.00 80.94 95 LYS A CA 1
ATOM 738 C C . LYS A 1 95 ? -19.984 6.719 25.294 1.00 80.94 95 LYS A C 1
ATOM 740 O O . LYS A 1 95 ? -19.074 5.975 25.656 1.00 80.94 95 LYS A O 1
ATOM 745 N N . ASN A 1 96 ? -20.261 6.964 24.016 1.00 82.62 96 ASN A N 1
ATOM 746 C CA . ASN A 1 96 ? -19.460 6.462 22.904 1.00 82.62 96 ASN A CA 1
ATOM 747 C C . ASN A 1 96 ? -18.411 7.510 22.518 1.00 82.62 96 ASN A C 1
ATOM 749 O O . ASN A 1 96 ? -18.743 8.656 22.208 1.00 82.62 96 ASN A O 1
ATOM 753 N N . VAL A 1 97 ? -17.140 7.122 22.548 1.00 86.75 97 VAL A N 1
ATOM 754 C CA . VAL A 1 97 ? -16.004 7.974 22.194 1.00 86.75 97 VAL A CA 1
ATOM 755 C C . VAL A 1 97 ? -15.355 7.426 20.936 1.00 86.75 97 VAL A C 1
ATOM 757 O O . VAL A 1 97 ? -14.929 6.269 20.899 1.00 86.75 97 VAL A O 1
ATOM 760 N N . LEU A 1 98 ? -15.260 8.271 19.914 1.00 87.75 98 LEU A N 1
ATOM 761 C CA . LEU A 1 98 ? -14.578 7.948 18.672 1.00 87.75 98 LEU A CA 1
ATOM 762 C C . LEU A 1 98 ? -13.203 8.616 18.645 1.00 87.75 98 LEU A C 1
ATOM 764 O O . LEU A 1 98 ? -13.086 9.846 18.614 1.00 87.75 98 LEU A O 1
ATOM 768 N N . TYR A 1 99 ? -12.165 7.787 18.588 1.00 88.19 99 TYR A N 1
ATOM 769 C CA . TYR A 1 99 ? -10.810 8.237 18.298 1.00 88.19 99 TYR A CA 1
ATOM 770 C C . TYR A 1 99 ? -10.532 8.073 16.811 1.00 88.19 99 TYR A C 1
ATOM 772 O O . TYR A 1 99 ? -10.760 7.007 16.241 1.00 88.19 99 TYR A O 1
ATOM 780 N N . SER A 1 100 ? -10.013 9.130 16.194 1.00 90.25 100 SER A N 1
ATOM 781 C CA . SER A 1 100 ? -9.582 9.140 14.800 1.00 90.25 100 SER A CA 1
ATOM 782 C C . SER A 1 100 ? -8.118 9.558 14.718 1.00 90.25 100 SER A C 1
ATOM 784 O O . SER A 1 100 ? -7.652 10.419 15.468 1.00 90.25 100 SER A O 1
ATOM 786 N N . ALA A 1 101 ? -7.379 8.934 13.809 1.00 89.38 101 ALA A N 1
ATOM 787 C CA . ALA A 1 101 ? -5.990 9.268 13.554 1.00 89.38 101 ALA A CA 1
ATOM 788 C C . ALA A 1 101 ? -5.694 9.225 12.056 1.00 89.38 101 ALA A C 1
ATOM 790 O O . ALA A 1 101 ? -6.067 8.289 11.351 1.00 89.38 101 ALA A O 1
ATOM 791 N N . ALA A 1 102 ? -4.969 10.241 11.601 1.00 89.25 102 ALA A N 1
ATOM 792 C CA . ALA A 1 102 ? -4.386 10.307 10.274 1.00 89.25 102 ALA A CA 1
ATOM 793 C C . ALA A 1 102 ? -2.884 10.037 10.387 1.00 89.25 102 ALA A C 1
ATOM 795 O O . ALA A 1 102 ? -2.141 10.854 10.934 1.00 89.25 102 ALA A O 1
ATOM 796 N N . ARG A 1 103 ? -2.436 8.883 9.892 1.00 84.50 103 ARG A N 1
ATOM 797 C CA . ARG A 1 103 ? -1.012 8.556 9.724 1.00 84.50 103 ARG A CA 1
ATOM 798 C C . ARG A 1 103 ? -0.571 8.871 8.296 1.00 84.50 103 ARG A C 1
ATOM 800 O O . ARG A 1 103 ? -1.388 9.245 7.459 1.00 84.50 103 ARG A O 1
ATOM 807 N N . ASN A 1 104 ? 0.724 8.712 8.011 1.00 82.94 104 ASN A N 1
ATOM 808 C CA . ASN A 1 104 ? 1.329 9.086 6.725 1.00 82.94 104 ASN A CA 1
ATOM 809 C C . ASN A 1 104 ? 0.630 8.454 5.511 1.00 82.94 104 ASN A C 1
ATOM 811 O O . ASN A 1 104 ? 0.395 9.151 4.527 1.00 82.94 104 ASN A O 1
ATOM 815 N N . ASN A 1 105 ? 0.245 7.175 5.611 1.00 86.19 105 ASN A N 1
ATOM 816 C CA . ASN A 1 105 ? -0.309 6.401 4.491 1.00 86.19 105 ASN A CA 1
ATOM 817 C C . ASN A 1 105 ? -1.736 5.882 4.736 1.00 86.19 105 ASN A C 1
ATOM 819 O O . ASN A 1 105 ? -2.315 5.237 3.860 1.00 86.19 105 ASN A O 1
ATOM 823 N N . SER A 1 106 ? -2.296 6.121 5.921 1.00 90.38 106 SER A N 1
ATOM 824 C CA . SER A 1 106 ? -3.581 5.552 6.309 1.00 90.38 106 SER A CA 1
ATOM 825 C C . SER A 1 106 ? -4.339 6.412 7.307 1.00 90.38 106 SER A C 1
ATOM 827 O O . SER A 1 106 ? -3.762 7.163 8.097 1.00 90.38 106 SER A O 1
ATOM 829 N N . LEU A 1 107 ? -5.650 6.233 7.273 1.00 91.88 107 LEU A N 1
ATOM 830 C CA . LEU A 1 107 ? -6.596 6.650 8.287 1.00 91.88 107 LEU A CA 1
ATOM 831 C C . LEU A 1 107 ? -6.912 5.456 9.187 1.00 91.88 107 LEU A C 1
ATOM 833 O O . LEU A 1 107 ? -6.927 4.305 8.740 1.00 91.88 107 LEU A O 1
ATOM 837 N N . SER A 1 108 ? -7.150 5.725 10.462 1.00 91.69 108 SER A N 1
ATOM 838 C CA . SER A 1 108 ? -7.551 4.706 11.428 1.00 91.69 108 SER A CA 1
ATOM 839 C C . SER A 1 108 ? -8.502 5.274 12.462 1.00 91.69 108 SER A C 1
ATOM 841 O O . SER A 1 108 ? -8.372 6.439 12.851 1.00 91.69 108 SER A O 1
ATOM 843 N N . TRP A 1 109 ? -9.399 4.421 12.941 1.00 92.50 109 TRP A N 1
ATOM 844 C CA . TRP A 1 109 ? -10.458 4.772 13.872 1.00 92.50 109 TRP A CA 1
ATOM 845 C C . TRP A 1 109 ? -10.647 3.680 14.908 1.00 92.50 109 TRP A C 1
ATOM 847 O O . TRP A 1 109 ? -10.452 2.499 14.623 1.00 92.50 109 TRP A O 1
ATOM 857 N N . SER A 1 110 ? -11.057 4.081 16.103 1.00 88.69 110 SER A N 1
ATOM 858 C CA . SER A 1 110 ? -11.477 3.146 17.138 1.00 88.69 110 SER A CA 1
ATOM 859 C C . SER A 1 110 ? -12.632 3.729 17.934 1.00 88.69 110 SER A C 1
ATOM 861 O O . SER A 1 110 ? -12.528 4.862 18.420 1.00 88.69 110 SER A O 1
ATOM 863 N N . LEU A 1 111 ? -13.695 2.950 18.085 1.00 86.31 111 LEU A N 1
ATOM 864 C CA . LEU A 1 111 ? -14.876 3.291 18.864 1.00 86.31 111 LEU A CA 1
ATOM 865 C C . LEU A 1 111 ? -14.794 2.635 20.242 1.00 86.31 111 LEU A C 1
ATOM 867 O O . LEU A 1 111 ? -14.496 1.448 20.346 1.00 86.31 111 LEU A O 1
ATOM 871 N N . TRP A 1 112 ? -15.070 3.400 21.294 1.00 85.81 112 TRP A N 1
ATOM 872 C CA . TRP A 1 112 ? -14.996 2.941 22.680 1.00 85.81 112 TRP A CA 1
ATOM 873 C C . TRP A 1 112 ? -16.246 3.351 23.460 1.00 85.81 112 TRP A C 1
ATOM 875 O O . TRP A 1 112 ? -16.715 4.477 23.327 1.00 85.81 112 TRP A O 1
ATOM 885 N N . GLN A 1 113 ? -16.749 2.472 24.324 1.00 83.44 113 GLN A N 1
ATOM 886 C CA . GLN A 1 113 ? -17.742 2.791 25.348 1.00 83.44 113 GLN A CA 1
ATOM 887 C C . GLN A 1 113 ? -17.054 3.194 26.641 1.00 83.44 113 GLN A C 1
ATOM 889 O O . GLN A 1 113 ? -16.167 2.493 27.121 1.00 83.44 113 GLN A O 1
ATOM 894 N N . LYS A 1 114 ? -17.478 4.302 27.237 1.00 81.88 114 LYS A N 1
ATOM 895 C CA . LYS A 1 114 ? -16.934 4.786 28.499 1.00 81.88 114 LYS A CA 1
ATOM 896 C C . LYS A 1 114 ? -18.052 5.185 29.451 1.00 81.88 114 LYS A C 1
ATOM 898 O O . LYS A 1 114 ? -18.905 6.003 29.106 1.00 81.88 114 LYS A O 1
ATOM 903 N N . VAL A 1 115 ? -17.993 4.663 30.673 1.00 79.94 115 VAL A N 1
ATOM 904 C CA . VAL A 1 115 ? -18.761 5.199 31.801 1.00 79.94 115 VAL A CA 1
ATOM 905 C C . VAL A 1 115 ? -18.030 6.447 32.318 1.00 79.94 115 VAL A C 1
ATOM 907 O O . VAL A 1 115 ? -16.817 6.390 32.513 1.00 79.94 115 VAL A O 1
ATOM 910 N N . PRO A 1 116 ? -18.714 7.571 32.597 1.00 70.88 116 PRO A N 1
ATOM 911 C CA . PRO A 1 116 ? -18.114 8.811 33.089 1.00 70.88 116 PRO A CA 1
ATOM 912 C C . PRO A 1 116 ? -17.203 8.655 34.314 1.00 70.88 116 PRO A C 1
ATOM 914 O O . PRO A 1 116 ? -16.346 9.504 34.535 1.00 70.88 116 PRO A O 1
ATOM 917 N N . LYS A 1 117 ? -17.384 7.587 35.101 1.00 71.50 117 LYS A N 1
ATOM 918 C CA . LYS A 1 117 ? -16.613 7.284 36.316 1.00 71.50 117 LYS A CA 1
ATOM 919 C C . LYS A 1 117 ? -15.484 6.265 36.111 1.00 71.50 117 LYS A C 1
ATOM 921 O O . LYS A 1 117 ? -14.692 6.073 37.026 1.00 71.50 117 LYS A O 1
ATOM 926 N N . GLU A 1 118 ? -15.394 5.625 34.948 1.00 76.75 118 GLU A N 1
ATOM 927 C CA . GLU A 1 118 ? -14.329 4.668 34.639 1.00 76.75 118 GLU A CA 1
ATOM 928 C C . GLU A 1 118 ? -13.152 5.361 33.948 1.00 76.75 118 GLU A C 1
ATOM 930 O O . GLU A 1 118 ? -13.308 6.206 33.064 1.00 76.75 118 GLU A O 1
ATOM 935 N N . THR A 1 119 ? -11.938 4.990 34.342 1.00 68.31 119 THR A N 1
ATOM 936 C CA . THR A 1 119 ? -10.695 5.489 33.741 1.00 68.31 119 THR A CA 1
ATOM 937 C C . THR A 1 119 ? -10.446 4.882 32.363 1.00 68.31 119 THR A C 1
ATOM 939 O O . THR A 1 119 ? -9.962 5.585 31.472 1.00 68.31 119 THR A O 1
ATOM 942 N N . GLN A 1 120 ? -10.830 3.621 32.161 1.00 69.94 120 GLN A N 1
ATOM 943 C CA . GLN A 1 120 ? -10.610 2.868 30.930 1.00 69.94 120 GLN A CA 1
ATOM 944 C C . GLN A 1 120 ? -11.939 2.604 30.219 1.00 69.94 120 GLN A C 1
ATOM 946 O O . GLN A 1 120 ? -12.899 2.158 30.835 1.00 69.94 120 GLN A O 1
ATOM 951 N N . GLY A 1 121 ? -12.002 2.915 28.925 1.00 78.12 121 GLY A N 1
ATOM 952 C CA . GLY A 1 121 ? -13.150 2.558 28.097 1.00 78.12 121 GLY A CA 1
ATOM 953 C C . GLY A 1 121 ? -13.074 1.104 27.633 1.00 78.12 121 GLY A C 1
ATOM 954 O O . GLY A 1 121 ? -11.996 0.514 27.568 1.00 78.12 121 GLY A O 1
ATOM 955 N N . ARG A 1 122 ? -14.215 0.551 27.236 1.00 82.38 122 ARG A N 1
ATOM 956 C CA . ARG A 1 122 ? -14.333 -0.732 26.547 1.00 82.38 122 ARG A CA 1
ATOM 957 C C . ARG A 1 122 ? -14.304 -0.505 25.032 1.00 82.38 122 ARG A C 1
ATOM 959 O O . ARG A 1 122 ? -15.148 0.243 24.544 1.00 82.38 122 ARG A O 1
ATOM 966 N N . PRO A 1 123 ? -13.388 -1.123 24.276 1.00 81.25 123 PRO A N 1
ATOM 967 C CA . PRO A 1 123 ? -13.381 -0.984 22.826 1.00 81.25 123 PRO A CA 1
ATOM 968 C C . PRO A 1 123 ? -14.584 -1.714 22.220 1.00 81.25 123 PRO A C 1
ATOM 970 O O . PRO A 1 123 ? -14.937 -2.808 22.663 1.00 81.25 123 PRO A O 1
ATOM 973 N N . LEU A 1 124 ? -15.205 -1.093 21.221 1.00 79.19 124 LEU A N 1
ATOM 974 C CA . LEU A 1 124 ? -16.262 -1.682 20.406 1.00 79.19 124 LEU A CA 1
ATOM 975 C C . LEU A 1 124 ? -15.698 -2.137 19.068 1.00 79.19 124 LEU A C 1
ATOM 977 O O . LEU A 1 124 ? -15.688 -3.324 18.803 1.00 79.19 124 LEU A O 1
ATOM 981 N N . GLU A 1 125 ? -15.175 -1.227 18.250 1.00 83.50 125 GLU A N 1
ATOM 982 C CA . GLU A 1 125 ? -14.685 -1.578 16.916 1.00 83.50 125 GLU A CA 1
ATOM 983 C C . GLU A 1 125 ? -13.454 -0.768 16.520 1.00 83.50 125 GLU A C 1
ATOM 985 O O . GLU A 1 125 ? -13.195 0.324 17.037 1.00 83.50 125 GLU A O 1
ATOM 990 N N . PHE A 1 126 ? -12.683 -1.341 15.597 1.00 87.12 126 PHE A N 1
ATOM 991 C CA . PHE A 1 126 ? -11.470 -0.762 15.043 1.00 87.12 126 PHE A CA 1
ATOM 992 C C . PHE A 1 126 ? -11.545 -0.816 13.524 1.00 87.12 126 PHE A C 1
ATOM 994 O O . PHE A 1 126 ? -11.755 -1.879 12.942 1.00 87.12 126 PHE A O 1
ATOM 1001 N N . TRP A 1 127 ? -11.277 0.314 12.882 1.00 88.38 127 TRP A N 1
ATOM 1002 C CA . TRP A 1 127 ? -11.241 0.414 11.430 1.00 88.38 127 TRP A CA 1
ATOM 1003 C C . TRP A 1 127 ? -9.940 1.051 10.979 1.00 88.38 127 TRP A C 1
ATOM 1005 O O . TRP A 1 127 ? -9.335 1.873 11.672 1.00 88.38 127 TRP A O 1
ATOM 1015 N N . SER A 1 128 ? -9.507 0.694 9.778 1.00 90.12 128 SER A N 1
ATOM 1016 C CA . SER A 1 128 ? -8.402 1.380 9.127 1.00 90.12 128 SER A CA 1
ATOM 1017 C C . SER A 1 128 ? -8.538 1.305 7.622 1.00 90.12 128 SER A C 1
ATOM 1019 O O . SER A 1 128 ? -9.138 0.375 7.081 1.00 90.12 128 SER A O 1
ATOM 1021 N N . ARG A 1 129 ? -7.971 2.299 6.947 1.00 91.31 129 ARG A N 1
ATOM 1022 C CA . ARG A 1 129 ? -8.038 2.414 5.500 1.00 91.31 129 ARG A CA 1
ATOM 1023 C C . ARG A 1 129 ? -6.825 3.161 4.969 1.00 91.31 129 ARG A C 1
ATOM 1025 O O . ARG A 1 129 ? -6.435 4.193 5.509 1.00 91.31 129 ARG A O 1
ATOM 1032 N N . SER A 1 130 ? -6.225 2.662 3.896 1.00 91.75 130 SER A N 1
ATOM 1033 C CA . SER A 1 130 ? -5.187 3.399 3.170 1.00 91.75 130 SER A CA 1
ATOM 1034 C C . SER A 1 130 ? -5.782 4.589 2.419 1.00 91.75 130 SER A C 1
ATOM 1036 O O . SER A 1 130 ? -6.909 4.507 1.929 1.00 91.75 130 SER A O 1
ATOM 1038 N N . TYR A 1 131 ? -5.014 5.671 2.275 1.00 90.44 131 TYR A N 1
ATOM 1039 C CA . TYR A 1 131 ? -5.452 6.798 1.450 1.00 90.44 131 TYR A CA 1
ATOM 1040 C C . TYR A 1 131 ? -5.711 6.365 0.010 1.00 90.44 131 TYR A C 1
ATOM 1042 O O . TYR A 1 131 ? -4.945 5.596 -0.582 1.00 90.44 131 TYR A O 1
ATOM 1050 N N . ARG A 1 132 ? -6.750 6.939 -0.597 1.00 91.62 132 ARG A N 1
ATOM 1051 C CA . ARG A 1 132 ? -6.872 6.942 -2.055 1.00 91.62 132 ARG A CA 1
ATOM 1052 C C . ARG A 1 132 ? -5.725 7.766 -2.646 1.00 91.62 132 ARG A C 1
ATOM 1054 O O . ARG A 1 132 ? -5.210 8.689 -2.017 1.00 91.62 132 ARG A O 1
ATOM 1061 N N . LYS A 1 133 ? -5.370 7.502 -3.906 1.00 89.06 133 LYS A N 1
ATOM 1062 C CA . LYS A 1 133 ? -4.326 8.271 -4.614 1.00 89.06 133 LYS A CA 1
ATOM 1063 C C . LYS A 1 133 ? -4.583 9.786 -4.596 1.00 89.06 133 LYS A C 1
ATOM 1065 O O . LYS A 1 133 ? -3.636 10.553 -4.493 1.00 89.06 133 LYS A O 1
ATOM 1070 N N . SER A 1 134 ? -5.847 10.207 -4.659 1.00 88.75 134 SER A N 1
ATOM 1071 C CA . SER A 1 134 ? -6.255 11.617 -4.599 1.00 88.75 134 SER A CA 1
ATOM 1072 C C . SER A 1 134 ? -6.106 12.255 -3.212 1.00 88.75 134 SER A C 1
ATOM 1074 O O . SER A 1 134 ? -5.959 13.467 -3.123 1.00 88.75 134 SER A O 1
ATOM 1076 N N . GLU A 1 135 ? -6.129 11.459 -2.143 1.00 89.75 135 GLU A N 1
ATOM 1077 C CA . GLU A 1 135 ? -6.063 11.912 -0.743 1.00 89.75 135 GLU A CA 1
ATOM 1078 C C . GLU A 1 135 ? -4.616 11.927 -0.214 1.00 89.75 135 GLU A C 1
ATOM 1080 O O . GLU A 1 135 ? -4.311 12.554 0.801 1.00 89.75 135 GLU A O 1
ATOM 1085 N N . ALA A 1 136 ? -3.689 11.255 -0.907 1.00 86.25 136 ALA A N 1
ATOM 1086 C CA . ALA A 1 136 ? -2.289 11.146 -0.495 1.00 86.25 136 ALA A CA 1
ATOM 1087 C C . ALA A 1 136 ? -1.593 12.514 -0.372 1.00 86.25 136 ALA A C 1
ATOM 1089 O O . ALA A 1 136 ? -0.756 12.700 0.515 1.00 86.25 136 ALA A O 1
ATOM 1090 N N . ASN A 1 137 ? -1.990 13.473 -1.213 1.00 90.31 137 ASN A N 1
ATOM 1091 C CA . ASN A 1 137 ? -1.410 14.817 -1.282 1.00 90.31 137 ASN A CA 1
ATOM 1092 C C . ASN A 1 137 ? -2.070 15.826 -0.333 1.00 90.31 137 ASN A C 1
ATOM 1094 O O . ASN A 1 137 ? -1.644 16.976 -0.292 1.00 90.31 137 ASN A O 1
ATOM 1098 N N . TYR A 1 138 ? -3.097 15.421 0.419 1.00 90.81 138 TYR A N 1
ATOM 1099 C CA . TYR A 1 138 ? -3.740 16.299 1.391 1.00 90.81 138 TYR A CA 1
ATOM 1100 C C . TYR A 1 138 ? -2.758 16.754 2.470 1.00 90.81 138 TYR A C 1
ATOM 1102 O O . TYR A 1 138 ? -1.876 16.004 2.914 1.00 90.81 138 TYR A O 1
ATOM 1110 N N . THR A 1 139 ? -2.950 17.988 2.918 1.00 92.12 139 THR A N 1
ATOM 1111 C CA . THR A 1 139 ? -2.244 18.568 4.055 1.00 92.12 139 THR A CA 1
ATOM 1112 C C . THR A 1 139 ? -2.534 17.770 5.334 1.00 92.12 139 THR A C 1
ATOM 1114 O O . THR A 1 139 ? -3.561 17.089 5.438 1.00 92.12 139 THR A O 1
ATOM 1117 N N . PRO A 1 140 ? -1.668 17.848 6.361 1.00 89.75 140 PRO A N 1
ATOM 1118 C CA . PRO A 1 140 ? -1.914 17.167 7.632 1.00 89.75 140 PRO A CA 1
ATOM 1119 C C . PRO A 1 140 ? -3.269 17.515 8.271 1.00 89.75 140 PRO A C 1
ATOM 1121 O O . PRO A 1 140 ? -3.898 16.650 8.878 1.00 89.75 140 PRO A O 1
ATOM 1124 N N . THR A 1 141 ? -3.742 18.756 8.117 1.00 88.50 141 THR A N 1
ATOM 1125 C CA . THR A 1 141 ? -5.043 19.200 8.640 1.00 88.50 141 THR A CA 1
ATOM 1126 C C . THR A 1 141 ? -6.202 18.584 7.863 1.00 88.50 141 THR A C 1
ATOM 1128 O O . THR A 1 141 ? -7.099 18.012 8.477 1.00 88.50 141 THR A O 1
ATOM 1131 N N . GLU A 1 142 ? -6.161 18.613 6.529 1.00 90.88 142 GLU A N 1
ATOM 1132 C CA . GLU A 1 142 ? -7.175 17.969 5.680 1.00 90.88 142 GLU A CA 1
ATOM 1133 C C . GLU A 1 142 ? -7.264 16.466 5.956 1.00 90.88 142 GLU A C 1
ATOM 1135 O O . GLU A 1 142 ? -8.359 15.924 6.087 1.00 90.88 142 GLU A O 1
ATOM 1140 N N . LYS A 1 143 ? -6.122 15.794 6.148 1.00 92.00 143 LYS A N 1
ATOM 1141 C CA . LYS A 1 143 ? -6.084 14.373 6.518 1.00 92.00 143 LYS A CA 1
ATOM 1142 C C . LYS A 1 143 ? -6.737 14.105 7.873 1.00 92.00 143 LYS A C 1
ATOM 1144 O O . LYS A 1 143 ? -7.465 13.127 8.008 1.00 92.00 143 LYS A O 1
ATOM 1149 N N . LYS A 1 144 ? -6.525 14.971 8.871 1.00 89.75 144 LYS A N 1
ATOM 1150 C CA . LYS A 1 144 ? -7.193 14.865 10.182 1.00 89.75 144 LYS A CA 1
ATOM 1151 C C . LYS A 1 144 ? -8.701 15.104 10.086 1.00 89.75 144 LYS A C 1
ATOM 1153 O O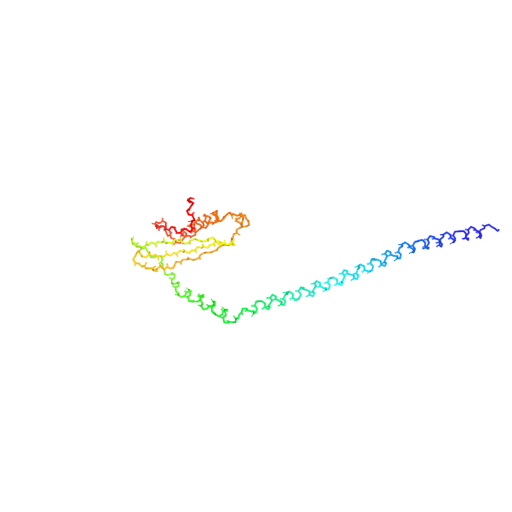 . LYS A 1 144 ? -9.454 14.403 10.755 1.00 89.75 144 LYS A O 1
ATOM 1158 N N . ILE A 1 145 ? -9.140 16.047 9.253 1.00 91.00 145 ILE A N 1
ATOM 1159 C CA . ILE A 1 145 ? -10.568 16.301 9.002 1.00 91.00 145 ILE A CA 1
ATOM 1160 C C . ILE A 1 145 ? -11.206 15.096 8.304 1.00 91.00 145 ILE A C 1
ATOM 1162 O O . ILE A 1 145 ? -12.252 14.624 8.740 1.00 91.00 145 ILE A O 1
ATOM 1166 N N . LEU A 1 146 ? -10.550 14.548 7.278 1.00 92.06 146 LEU A N 1
ATOM 1167 C CA . LEU A 1 146 ? -10.998 13.336 6.594 1.00 92.06 146 LEU A CA 1
ATOM 1168 C C . LEU A 1 146 ? -11.072 12.143 7.558 1.00 92.06 146 LEU A C 1
ATOM 1170 O O . LEU A 1 146 ? -12.056 11.409 7.542 1.00 92.06 146 LEU A O 1
ATOM 1174 N N . ALA A 1 147 ? -10.079 11.990 8.445 1.00 90.62 147 ALA A N 1
ATOM 1175 C CA . ALA A 1 147 ? -10.114 10.997 9.515 1.00 90.62 147 ALA A CA 1
ATOM 1176 C C . ALA A 1 147 ? -11.338 11.203 10.418 1.00 90.62 147 ALA A C 1
ATOM 1178 O O . ALA A 1 147 ? -12.082 10.267 10.668 1.00 90.62 147 ALA A O 1
ATOM 1179 N N . ALA A 1 148 ? -11.591 12.414 10.905 1.00 89.75 148 ALA A N 1
ATOM 1180 C CA . ALA A 1 148 ? -12.762 12.664 11.738 1.00 89.75 148 ALA A CA 1
ATOM 1181 C C . ALA A 1 148 ? -14.069 12.307 11.008 1.00 89.75 148 ALA A C 1
ATOM 1183 O O . ALA A 1 148 ? -14.908 11.608 11.571 1.00 89.75 148 ALA A O 1
ATOM 1184 N N . TYR A 1 149 ? -14.206 12.728 9.750 1.00 88.06 149 TYR A N 1
ATOM 1185 C CA . TYR A 1 149 ? -15.406 12.507 8.949 1.00 88.06 149 TYR A CA 1
ATOM 1186 C C . TYR A 1 149 ? -15.671 11.022 8.666 1.00 88.06 149 TYR A C 1
ATOM 1188 O O . TYR A 1 149 ? -16.733 10.510 9.016 1.00 88.06 149 TYR A O 1
ATOM 1196 N N . GLU A 1 150 ? -14.707 10.304 8.082 1.00 89.88 150 GLU A N 1
ATOM 1197 C CA . GLU A 1 150 ? -14.881 8.880 7.756 1.00 89.88 150 GLU A CA 1
ATOM 1198 C C . GLU A 1 150 ? -15.060 8.026 9.022 1.00 89.88 150 GLU A C 1
ATOM 1200 O O . GLU A 1 150 ? -15.815 7.057 9.013 1.00 89.88 150 GLU A O 1
ATOM 1205 N N . GLY A 1 151 ? -14.434 8.415 10.137 1.00 88.31 151 GLY A N 1
ATOM 1206 C CA . GLY A 1 151 ? -14.610 7.727 11.412 1.00 88.31 151 GLY A CA 1
ATOM 1207 C C . GLY A 1 151 ? -16.032 7.825 11.952 1.00 88.31 151 GLY A C 1
ATOM 1208 O O . GLY A 1 151 ? -16.548 6.845 12.481 1.00 88.31 151 GLY A O 1
ATOM 1209 N N . VAL A 1 152 ? -16.663 8.998 11.830 1.00 87.62 152 VAL A N 1
ATOM 1210 C CA . VAL A 1 152 ? -18.061 9.199 12.245 1.00 87.62 152 VAL A CA 1
ATOM 1211 C C . VAL A 1 152 ? -18.991 8.362 11.375 1.00 87.62 152 VAL A C 1
ATOM 1213 O O . VAL A 1 152 ? -19.889 7.721 11.912 1.00 87.62 152 VAL A O 1
ATOM 1216 N N . GLN A 1 153 ? -18.739 8.310 10.063 1.00 85.81 153 GLN A N 1
ATOM 1217 C CA . GLN A 1 153 ? -19.509 7.467 9.145 1.00 85.81 153 GLN A CA 1
ATOM 1218 C C . GLN A 1 153 ? -19.434 5.990 9.552 1.00 85.81 153 GLN A C 1
ATOM 1220 O O . GLN A 1 153 ? -20.471 5.362 9.730 1.00 85.81 153 GLN A O 1
ATOM 1225 N N . ALA A 1 154 ? -18.226 5.467 9.788 1.00 84.44 154 ALA A N 1
ATOM 1226 C CA . ALA A 1 154 ? -18.034 4.080 10.213 1.00 84.44 154 ALA A CA 1
ATOM 1227 C C . ALA A 1 154 ? -18.689 3.787 11.575 1.00 84.44 154 ALA A C 1
ATOM 1229 O O . ALA A 1 154 ? -19.365 2.778 11.747 1.00 84.44 154 ALA A O 1
ATOM 1230 N N . ALA A 1 155 ? -18.543 4.693 12.546 1.00 82.25 155 ALA A N 1
ATOM 1231 C CA . ALA A 1 155 ? -19.137 4.515 13.869 1.00 82.25 155 ALA A CA 1
ATOM 1232 C C . ALA A 1 155 ? -20.673 4.583 13.850 1.00 82.25 155 ALA A C 1
ATOM 1234 O O . ALA A 1 155 ? -21.319 3.910 14.650 1.00 82.25 155 ALA A O 1
ATOM 1235 N N . SER A 1 156 ? -21.259 5.369 12.942 1.00 78.56 156 SER A N 1
ATOM 1236 C CA . SER A 1 156 ? -22.713 5.482 12.797 1.00 78.56 156 SER A CA 1
ATOM 1237 C C . SER A 1 156 ? -23.369 4.212 12.251 1.00 78.56 156 SER A C 1
ATOM 1239 O O . SER A 1 156 ? -24.572 4.053 12.427 1.00 78.56 156 SER A O 1
ATOM 1241 N N . GLU A 1 157 ? -22.624 3.317 11.598 1.00 77.81 157 GLU A N 1
ATOM 1242 C CA . GLU A 1 157 ? -23.150 2.011 11.170 1.00 77.81 157 GLU A CA 1
ATOM 1243 C C . GLU A 1 157 ? -23.304 1.038 12.352 1.00 77.81 157 GLU A C 1
ATOM 1245 O O . GLU A 1 157 ? -24.139 0.139 12.311 1.00 77.81 157 GLU A O 1
ATOM 1250 N N . VAL A 1 158 ? -22.519 1.230 13.418 1.00 72.75 158 VAL A N 1
ATOM 1251 C CA . VAL A 1 158 ? -22.466 0.340 14.595 1.00 72.75 158 VAL A CA 1
ATOM 1252 C C . VAL A 1 158 ? -23.335 0.838 15.743 1.00 72.75 158 VAL A C 1
ATOM 1254 O O . VAL A 1 158 ? -23.821 0.060 16.564 1.00 72.75 158 VAL A O 1
ATOM 1257 N N . VAL A 1 159 ? -23.504 2.152 15.836 1.00 69.44 159 VAL A N 1
ATOM 1258 C CA . VAL A 1 159 ? -24.245 2.806 16.906 1.00 69.44 159 VAL A CA 1
ATOM 1259 C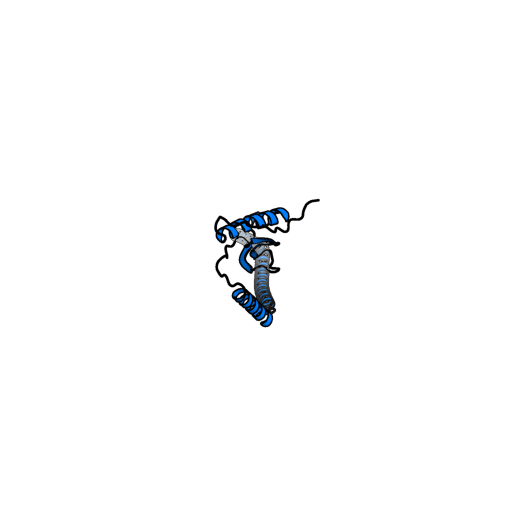 C . VAL A 1 159 ? -25.636 3.148 16.378 1.00 69.44 159 VAL A C 1
ATOM 1261 O O . VAL A 1 159 ? -25.760 3.994 15.498 1.00 69.44 159 VAL A O 1
ATOM 1264 N N . GLU A 1 160 ? -26.681 2.502 16.908 1.00 59.81 160 GLU A N 1
ATOM 1265 C CA . GLU A 1 160 ? -28.073 2.830 16.565 1.00 59.81 160 GLU A CA 1
ATOM 1266 C C . GLU A 1 160 ? -28.332 4.341 16.733 1.00 59.81 160 GLU A C 1
ATOM 1268 O O . GLU A 1 160 ? -27.771 4.998 17.621 1.00 59.81 160 GLU A O 1
ATOM 1273 N N . THR A 1 161 ? -29.169 4.884 15.844 1.00 53.88 161 THR A N 1
ATOM 1274 C CA . THR A 1 161 ? -29.320 6.298 15.432 1.00 53.88 161 THR A CA 1
ATOM 1275 C C . THR A 1 161 ? -29.584 7.350 16.523 1.00 53.88 161 THR A C 1
ATOM 1277 O O . THR A 1 161 ? -29.733 8.526 16.204 1.00 53.88 161 THR A O 1
ATOM 1280 N N . GLU A 1 162 ? -29.602 6.990 17.804 1.00 50.44 162 GLU A N 1
ATOM 1281 C CA . GLU A 1 162 ? -29.969 7.876 18.918 1.00 50.44 162 GLU A CA 1
ATOM 1282 C C . GLU A 1 162 ? -28.846 8.119 19.941 1.00 50.44 162 GLU A C 1
ATOM 1284 O O . GLU A 1 162 ? -29.072 8.726 20.990 1.00 50.44 162 GLU A O 1
ATOM 1289 N N . THR A 1 163 ? -27.611 7.688 19.666 1.00 56.88 163 THR A N 1
ATOM 1290 C CA . THR A 1 163 ? -26.535 7.768 20.668 1.00 56.88 163 THR A CA 1
ATOM 1291 C C . THR A 1 163 ? -25.582 8.942 20.424 1.00 56.88 163 THR A C 1
ATOM 1293 O O . THR A 1 163 ? -25.079 9.141 19.321 1.00 56.88 163 THR A O 1
ATOM 1296 N N . GLN A 1 164 ? -25.277 9.715 21.472 1.00 63.97 164 GLN A N 1
ATOM 1297 C CA . GLN A 1 164 ? -24.327 10.831 21.394 1.00 63.97 164 GLN A CA 1
ATOM 1298 C C . GLN A 1 164 ? -22.898 10.316 21.161 1.00 63.97 164 GLN A C 1
ATOM 1300 O O . GLN A 1 164 ? -22.354 9.572 21.983 1.00 63.97 164 GLN A O 1
ATOM 1305 N N . LEU A 1 165 ? -22.279 10.741 20.057 1.00 70.25 165 LEU A N 1
ATOM 1306 C CA . LEU A 1 165 ? -20.889 10.434 19.727 1.00 70.25 165 LEU A CA 1
ATOM 1307 C C . LEU A 1 165 ? -19.986 11.600 20.143 1.00 70.25 165 LEU A C 1
ATOM 1309 O O . LEU A 1 165 ? -20.102 12.710 19.622 1.00 70.25 165 LEU A O 1
ATOM 1313 N N . LEU A 1 166 ? -19.057 11.351 21.064 1.00 75.69 166 LEU A N 1
ATOM 1314 C CA . LEU A 1 166 ? -18.014 12.318 21.393 1.00 75.69 166 LEU A CA 1
ATOM 1315 C C . LEU A 1 166 ? -16.804 12.083 20.493 1.00 75.69 166 LEU A C 1
ATOM 1317 O O . LEU A 1 166 ? -16.125 11.058 20.587 1.00 75.69 166 LEU A O 1
ATOM 1321 N N . LEU A 1 167 ? -16.528 13.053 19.625 1.00 75.12 167 LEU A N 1
ATOM 1322 C CA . LEU A 1 167 ? -15.334 13.055 18.793 1.00 75.12 167 LEU A CA 1
ATOM 1323 C C . LEU A 1 167 ? -14.152 13.598 19.606 1.00 75.12 167 LEU A C 1
ATOM 1325 O O . LEU A 1 167 ? -14.216 14.708 20.131 1.00 75.12 167 LEU A O 1
ATOM 1329 N N . ALA A 1 168 ? -13.054 12.844 19.665 1.00 70.00 168 ALA A N 1
ATOM 1330 C CA . ALA A 1 168 ? -11.803 13.282 20.286 1.00 70.00 168 ALA A CA 1
ATOM 1331 C C . ALA A 1 168 ? -10.692 13.419 19.227 1.00 70.00 168 ALA A C 1
ATOM 1333 O O . ALA A 1 168 ? -9.790 12.575 19.163 1.00 70.00 168 ALA A O 1
ATOM 1334 N N . PRO A 1 169 ? -10.750 14.434 18.342 1.00 59.34 169 PRO A N 1
ATOM 1335 C CA . PRO A 1 169 ? -9.774 14.571 17.276 1.00 59.34 169 PRO A CA 1
ATOM 1336 C C . PRO A 1 169 ? -8.502 15.253 17.806 1.00 59.34 169 PRO A C 1
ATOM 1338 O O . PRO A 1 169 ? -8.561 16.215 18.568 1.00 59.34 169 PRO A O 1
ATOM 1341 N N . GLN A 1 170 ? -7.327 14.795 17.368 1.00 60.69 170 GLN A N 1
ATOM 1342 C CA . GLN A 1 170 ? -6.047 15.449 17.681 1.00 60.69 170 GLN A CA 1
ATOM 1343 C C . GLN A 1 170 ? -5.806 16.669 16.772 1.00 60.69 170 GLN A C 1
ATOM 1345 O O . GLN A 1 170 ? -4.841 16.703 15.998 1.00 60.69 170 GLN A O 1
ATOM 1350 N N . LEU A 1 171 ? -6.708 17.652 16.788 1.00 55.34 171 LEU A N 1
ATOM 1351 C CA . LEU A 1 171 ? -6.552 18.876 15.998 1.00 55.34 171 LEU A CA 1
ATOM 1352 C C . LEU A 1 171 ? -5.591 19.842 16.711 1.00 55.34 171 LEU A C 1
ATOM 1354 O O . LEU A 1 171 ? -5.792 20.122 17.891 1.00 55.34 171 LEU A O 1
ATOM 1358 N N . PRO A 1 172 ? -4.550 20.360 16.033 1.00 51.19 172 PRO A N 1
ATOM 1359 C CA . PRO A 1 172 ? -3.808 21.493 16.560 1.00 51.19 172 PRO A CA 1
ATOM 1360 C C . PRO A 1 172 ? -4.737 22.710 16.527 1.00 51.19 172 PRO A C 1
ATOM 1362 O O . PRO A 1 172 ? -5.258 23.068 15.471 1.00 51.19 172 PRO A O 1
ATOM 1365 N N . VAL A 1 173 ? -4.976 23.317 17.688 1.00 41.56 173 VAL A N 1
ATOM 1366 C CA . VAL A 1 173 ? -5.654 24.612 17.769 1.00 41.56 173 VAL A CA 1
ATOM 1367 C C . VAL A 1 173 ? -4.685 25.637 17.183 1.00 41.56 173 VAL A C 1
ATOM 1369 O O . VAL A 1 173 ? -3.588 25.809 17.709 1.00 41.56 173 VAL A O 1
ATOM 1372 N N . LEU A 1 174 ? -5.049 26.250 16.056 1.00 44.69 174 LEU A N 1
ATOM 1373 C CA . LEU A 1 174 ? -4.322 27.396 15.512 1.00 44.69 174 LEU A CA 1
ATOM 1374 C C . LEU A 1 174 ? -4.504 28.559 16.498 1.00 44.69 174 LEU A C 1
ATOM 1376 O O . LEU A 1 174 ? -5.625 29.038 16.668 1.00 44.69 174 LEU A O 1
ATOM 1380 N N . GLY A 1 175 ? -3.424 28.928 17.185 1.00 37.75 175 GLY A N 1
ATOM 1381 C CA . GLY A 1 175 ? -3.290 30.180 17.933 1.00 37.75 175 GLY A CA 1
ATOM 1382 C C . GLY A 1 175 ? -2.525 31.211 17.122 1.00 37.75 175 GLY A C 1
ATOM 1383 O O . GLY A 1 175 ? -1.760 30.788 16.222 1.00 37.75 175 GLY A O 1
#

Foldseek 3Di:
DPPVVVVVVVVVVVVVVVVVCCVPVVVVVVVVVVVVVVVVVVVVVVVVVVVVVVVVVVVVVPVCDPVNVVVVVVVVVVCVVQLPLDADDDDPQKAKEKEWDQDLFKIKIWIWIDGPPDPDTRTNDIDMDGDDPVCNPDDRQVSLVVRQVVRVVVVPVRDDPPHDYHYDGPDDDDD

pLDDT: mean 81.07, std 13.11, range [37.75, 97.69]